Protein AF-M0CV30-F1 (afdb_monomer_lite)

Structure (mmCIF, N/CA/C/O backbone):
data_AF-M0CV30-F1
#
_entry.id   AF-M0CV30-F1
#
loop_
_atom_site.group_PDB
_atom_site.id
_atom_site.type_symbol
_atom_site.label_atom_id
_atom_site.label_alt_id
_atom_site.label_comp_id
_atom_site.label_asym_id
_atom_site.label_entity_id
_atom_site.label_seq_id
_atom_site.pdbx_PDB_ins_code
_atom_site.Cartn_x
_atom_site.Cartn_y
_atom_site.Cartn_z
_atom_site.occupancy
_atom_site.B_iso_or_equiv
_atom_site.auth_seq_id
_atom_site.auth_comp_id
_atom_site.auth_asym_id
_atom_site.auth_atom_id
_atom_site.pdbx_PDB_model_num
ATOM 1 N N . MET A 1 1 ? 0.616 1.459 -19.941 1.00 58.44 1 MET A N 1
ATOM 2 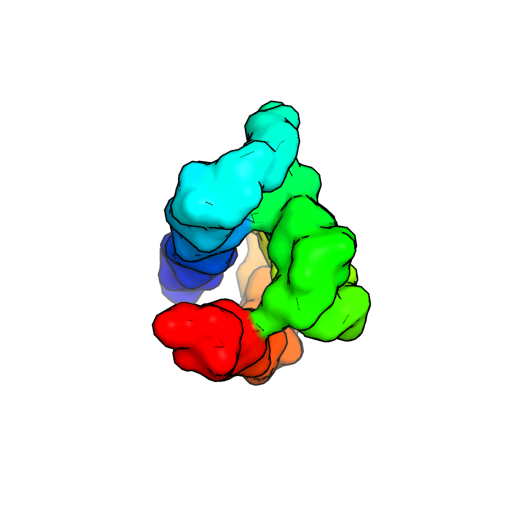C CA . MET A 1 1 ? 0.700 0.334 -18.988 1.00 58.44 1 MET A CA 1
ATOM 3 C C . MET A 1 1 ? 1.615 0.697 -17.831 1.00 58.44 1 MET A C 1
ATOM 5 O O . MET A 1 1 ? 1.128 0.877 -16.728 1.00 58.44 1 MET A O 1
ATOM 9 N N . GLU A 1 2 ? 2.900 0.934 -18.091 1.00 65.56 2 GLU A N 1
ATOM 10 C CA . GLU A 1 2 ? 3.903 1.201 -17.048 1.00 65.56 2 GLU A CA 1
ATOM 11 C C . GLU A 1 2 ? 3.579 2.415 -16.152 1.00 65.56 2 GLU A C 1
ATOM 13 O O . GLU A 1 2 ? 3.573 2.320 -14.927 1.00 65.56 2 GLU A O 1
ATOM 18 N N . ARG A 1 3 ? 3.166 3.539 -16.757 1.00 73.50 3 ARG A N 1
ATOM 19 C CA . ARG A 1 3 ? 2.683 4.722 -16.017 1.00 73.50 3 ARG A CA 1
ATOM 20 C C . ARG A 1 3 ? 1.439 4.457 -15.168 1.00 73.50 3 ARG A C 1
ATOM 22 O O . ARG A 1 3 ? 1.277 5.076 -14.126 1.00 73.50 3 ARG A O 1
ATOM 29 N N . THR A 1 4 ? 0.566 3.550 -15.599 1.00 79.56 4 THR A N 1
ATOM 30 C CA . THR A 1 4 ? -0.656 3.212 -14.858 1.00 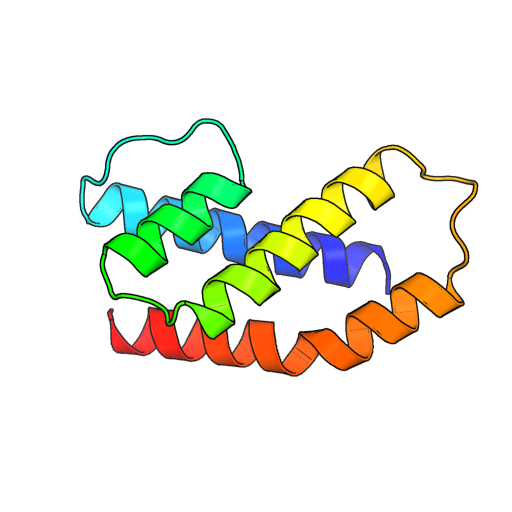79.56 4 THR A CA 1
ATOM 31 C C . THR A 1 4 ? -0.309 2.490 -13.560 1.00 79.56 4 THR A C 1
ATOM 33 O O . THR A 1 4 ? -0.824 2.871 -12.516 1.00 79.56 4 THR A O 1
ATOM 36 N N . LEU A 1 5 ? 0.614 1.523 -13.599 1.00 77.19 5 LEU A N 1
ATOM 37 C CA . LEU A 1 5 ? 1.094 0.831 -12.398 1.00 77.19 5 LEU A CA 1
ATOM 38 C C . LEU A 1 5 ? 1.762 1.797 -11.421 1.00 77.19 5 LEU A C 1
ATOM 40 O O . LEU A 1 5 ? 1.441 1.798 -10.237 1.00 77.19 5 LEU A O 1
ATOM 44 N N . MET A 1 6 ? 2.662 2.647 -11.922 1.00 82.25 6 MET A N 1
ATOM 45 C CA . MET A 1 6 ? 3.339 3.630 -11.076 1.00 82.25 6 MET A CA 1
ATOM 46 C C . MET A 1 6 ? 2.353 4.579 -10.388 1.00 82.25 6 MET A C 1
ATOM 48 O O . MET A 1 6 ? 2.584 4.945 -9.237 1.00 82.25 6 MET A O 1
ATOM 52 N N . ASN A 1 7 ? 1.262 4.948 -11.067 1.00 84.88 7 ASN A N 1
ATOM 53 C CA . ASN A 1 7 ? 0.204 5.773 -10.491 1.00 84.88 7 ASN A CA 1
ATOM 54 C C . ASN A 1 7 ? -0.595 5.020 -9.422 1.00 84.88 7 ASN A C 1
ATOM 56 O O . ASN A 1 7 ? -0.823 5.584 -8.361 1.00 84.88 7 ASN A O 1
ATOM 60 N N . VAL A 1 8 ? -0.979 3.760 -9.664 1.00 86.94 8 VAL A N 1
ATOM 61 C CA . VAL A 1 8 ? -1.710 2.943 -8.676 1.00 86.94 8 VAL A CA 1
ATOM 62 C C . VAL A 1 8 ? -0.885 2.763 -7.402 1.00 86.94 8 VAL A C 1
ATOM 64 O O . VAL A 1 8 ? -1.382 3.026 -6.312 1.00 86.94 8 VAL A O 1
ATOM 67 N N . ILE A 1 9 ? 0.395 2.405 -7.538 1.00 87.81 9 ILE A N 1
ATOM 68 C CA . ILE A 1 9 ? 1.309 2.259 -6.397 1.00 87.81 9 ILE A CA 1
ATOM 69 C C . ILE A 1 9 ? 1.440 3.583 -5.636 1.00 87.81 9 ILE A C 1
ATOM 71 O O . ILE A 1 9 ? 1.390 3.591 -4.410 1.00 87.81 9 ILE A O 1
ATOM 75 N N . GLN A 1 10 ? 1.575 4.708 -6.348 1.00 88.75 10 GLN A N 1
ATOM 76 C CA . GLN A 1 10 ? 1.628 6.021 -5.706 1.00 88.75 10 GLN A CA 1
ATOM 77 C C . GLN A 1 10 ? 0.330 6.324 -4.947 1.00 88.75 10 GLN A C 1
ATOM 79 O O . GLN A 1 10 ? 0.396 6.762 -3.807 1.00 88.75 10 GLN A O 1
ATOM 84 N N . SER A 1 11 ? -0.836 6.014 -5.520 1.00 90.62 11 SER A N 1
ATOM 85 C CA . SER A 1 11 ? -2.122 6.190 -4.839 1.00 90.62 11 SER A CA 1
ATOM 86 C C . SER A 1 11 ? -2.247 5.344 -3.569 1.00 90.62 11 SER A C 1
ATOM 88 O O . SER A 1 11 ? -2.792 5.831 -2.583 1.00 90.62 11 SER A O 1
ATOM 90 N N . CYS A 1 12 ? -1.716 4.116 -3.546 1.00 90.50 12 CYS A N 1
ATOM 91 C CA . CYS A 1 12 ? -1.672 3.304 -2.324 1.00 90.50 12 CYS A CA 1
ATOM 92 C C . CYS A 1 12 ? -0.824 3.964 -1.229 1.00 90.50 12 CYS A C 1
ATOM 94 O O . CYS A 1 12 ? -1.248 4.026 -0.078 1.00 90.50 12 CYS A O 1
ATOM 96 N N . VAL A 1 13 ? 0.342 4.503 -1.596 1.00 90.44 13 VAL A N 1
ATOM 97 C CA . VAL A 1 13 ? 1.233 5.224 -0.672 1.00 90.44 13 VAL A CA 1
ATOM 98 C C . VAL A 1 13 ? 0.591 6.522 -0.173 1.00 90.44 13 VAL A C 1
ATOM 100 O O . VAL A 1 13 ? 0.721 6.866 0.999 1.00 90.44 13 VAL A O 1
ATOM 103 N N . ASP A 1 14 ? -0.119 7.253 -1.031 1.00 90.31 14 ASP A N 1
ATOM 104 C CA . ASP A 1 14 ? -0.830 8.477 -0.642 1.00 90.31 14 ASP A CA 1
ATOM 105 C C . ASP A 1 14 ? -2.000 8.170 0.308 1.00 90.31 14 ASP A C 1
ATOM 107 O O . ASP A 1 14 ? -2.214 8.891 1.284 1.00 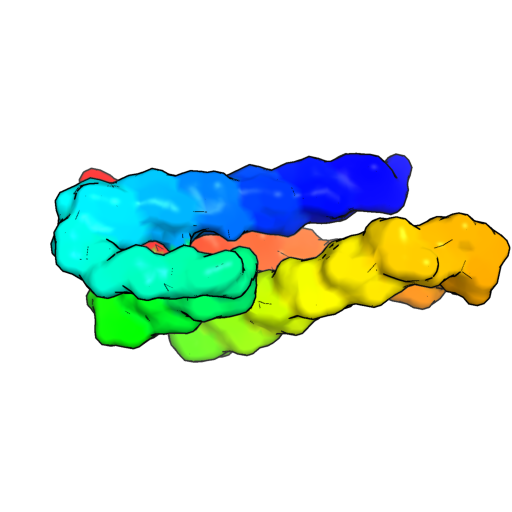90.31 14 ASP A O 1
ATOM 111 N N . LEU A 1 15 ? -2.726 7.071 0.068 1.00 89.81 15 LEU A N 1
ATOM 112 C CA . LEU A 1 15 ? -3.795 6.608 0.953 1.00 89.81 15 LEU A CA 1
ATOM 113 C C . LEU A 1 15 ? -3.244 6.179 2.317 1.00 89.81 15 LEU A C 1
ATOM 115 O O . LEU A 1 15 ? -3.791 6.576 3.343 1.00 89.81 15 LEU A O 1
ATOM 119 N N . ALA A 1 16 ? -2.140 5.430 2.332 1.00 89.38 16 ALA A N 1
ATOM 120 C CA . ALA A 1 16 ? -1.456 5.036 3.559 1.00 89.38 16 ALA A CA 1
ATOM 121 C C . ALA A 1 16 ? -1.004 6.257 4.375 1.00 89.38 16 ALA A C 1
ATOM 123 O O . ALA A 1 16 ? -1.316 6.346 5.558 1.00 89.38 16 ALA A O 1
ATOM 124 N N . GLN A 1 17 ? -0.392 7.256 3.730 1.00 89.56 17 GLN A N 1
ATOM 125 C CA . GLN A 1 17 ? -0.037 8.525 4.377 1.00 89.56 17 GLN A CA 1
ATOM 126 C C . GLN A 1 17 ? -1.249 9.247 4.965 1.00 89.56 17 GLN A C 1
ATOM 128 O O . GLN A 1 17 ? -1.168 9.804 6.061 1.00 89.56 17 GLN A O 1
ATOM 133 N N . HIS A 1 18 ? -2.372 9.257 4.244 1.00 89.12 18 HIS A N 1
ATOM 134 C CA . HIS A 1 18 ? -3.592 9.902 4.713 1.00 89.12 18 HIS A CA 1
ATOM 135 C C . HIS A 1 18 ? -4.153 9.216 5.966 1.00 89.12 18 HIS A C 1
ATOM 137 O O . HIS A 1 18 ? -4.435 9.888 6.958 1.00 89.12 18 HIS A O 1
ATOM 143 N N . VAL A 1 19 ? -4.247 7.884 5.944 1.00 87.88 19 VAL A N 1
ATOM 144 C CA . VAL A 1 19 ? -4.688 7.063 7.083 1.00 87.88 19 VAL A CA 1
ATOM 145 C C . VAL A 1 19 ? -3.736 7.234 8.268 1.00 87.88 19 VAL A C 1
ATOM 147 O O . VAL A 1 19 ? -4.173 7.540 9.374 1.00 87.88 19 VAL A O 1
ATOM 150 N N . ARG A 1 20 ? -2.423 7.151 8.029 1.00 87.88 20 ARG A N 1
ATOM 151 C CA . ARG A 1 20 ? -1.384 7.355 9.045 1.00 87.88 20 ARG A CA 1
ATOM 152 C C . ARG A 1 20 ? -1.515 8.714 9.732 1.00 87.88 20 ARG A C 1
ATOM 154 O O . ARG A 1 20 ? -1.426 8.800 10.957 1.00 87.88 20 ARG A O 1
ATOM 161 N N . ALA A 1 21 ? -1.716 9.773 8.947 1.00 86.38 21 ALA A N 1
ATOM 162 C CA . ALA A 1 21 ? -1.899 11.126 9.458 1.00 86.38 21 ALA A CA 1
ATOM 163 C C . ALA A 1 21 ? -3.203 11.276 10.258 1.00 86.38 21 ALA A C 1
ATOM 165 O O . ALA A 1 21 ? -3.203 11.986 11.263 1.00 86.38 21 ALA A O 1
ATOM 166 N N . SER A 1 22 ? -4.282 10.602 9.842 1.00 85.50 22 SER A N 1
ATOM 167 C CA . SER A 1 22 ? -5.553 10.564 10.577 1.00 85.50 22 SER A CA 1
ATOM 168 C C . SER A 1 22 ? -5.405 9.889 11.944 1.00 85.50 22 SER A C 1
ATOM 170 O O . SER A 1 22 ? -5.908 10.404 12.939 1.00 85.50 22 SER A O 1
ATOM 172 N N . GLU A 1 23 ? -4.650 8.792 12.006 1.00 83.00 23 GLU A N 1
ATOM 173 C CA . GLU A 1 23 ? -4.443 7.996 13.224 1.00 83.00 23 GLU A CA 1
ATOM 174 C C . GLU A 1 23 ? -3.335 8.528 14.146 1.00 83.00 23 GLU A C 1
ATOM 176 O O . GLU A 1 23 ? -3.066 7.962 15.205 1.00 83.00 23 GLU A O 1
ATOM 181 N N . GLY A 1 24 ? -2.657 9.616 13.765 1.00 81.81 24 GLY A N 1
ATOM 182 C CA . GLY A 1 24 ? -1.558 10.184 14.551 1.00 81.81 24 GLY A CA 1
ATOM 183 C C . GLY A 1 24 ? -0.343 9.256 14.677 1.00 81.81 24 GLY A C 1
ATOM 184 O O . GLY A 1 24 ? 0.468 9.417 15.592 1.00 81.81 24 GLY A O 1
ATOM 185 N N . LEU A 1 25 ? -0.204 8.287 13.768 1.00 78.88 25 LEU A N 1
ATOM 186 C CA . LEU A 1 25 ? 0.927 7.364 13.729 1.00 78.88 25 LEU A CA 1
ATOM 187 C C . LEU A 1 25 ? 2.214 8.130 13.384 1.00 78.88 25 LEU A C 1
ATOM 189 O O . LEU A 1 25 ? 2.196 9.115 12.638 1.00 78.88 25 LEU A O 1
ATOM 193 N N . SER A 1 26 ? 3.350 7.685 13.924 1.00 72.44 26 SER A N 1
ATOM 194 C CA . SER A 1 26 ? 4.628 8.390 13.756 1.00 72.44 26 SER A CA 1
ATOM 195 C C . SER A 1 26 ? 5.013 8.532 12.279 1.00 72.44 26 SER A C 1
ATOM 197 O O . SER A 1 26 ? 4.804 7.596 11.509 1.00 72.44 26 SER A O 1
ATOM 199 N N . PRO A 1 27 ? 5.539 9.698 11.858 1.00 61.97 27 PRO A N 1
ATOM 200 C CA . PRO A 1 27 ? 5.933 9.919 10.476 1.00 61.97 27 PRO A CA 1
ATOM 201 C C . PRO A 1 27 ? 7.051 8.978 10.076 1.00 61.97 27 PRO A C 1
ATOM 203 O O . PRO A 1 27 ? 8.032 8.826 10.803 1.00 61.97 27 PRO A O 1
ATOM 206 N N . SER A 1 28 ? 6.893 8.400 8.894 1.00 64.12 28 SER A N 1
ATOM 207 C CA . SER A 1 28 ? 7.918 7.596 8.269 1.00 64.12 28 SER A CA 1
ATOM 208 C C . SER A 1 28 ? 8.474 8.323 7.047 1.00 64.12 28 SER A C 1
ATOM 210 O O . SER A 1 28 ? 7.787 9.118 6.405 1.00 64.12 28 SER A O 1
ATOM 212 N N . GLY A 1 29 ? 9.774 8.184 6.803 1.00 65.94 29 GLY A N 1
ATOM 213 C CA . GLY A 1 29 ? 10.462 8.936 5.754 1.00 65.94 29 GLY A CA 1
ATOM 214 C C . GLY A 1 29 ? 10.360 8.263 4.388 1.00 65.94 29 GLY A C 1
ATOM 215 O O . GLY A 1 29 ? 10.659 8.892 3.370 1.00 65.94 29 GLY A O 1
ATOM 216 N N . MET A 1 30 ? 9.969 6.987 4.355 1.00 81.50 30 MET A N 1
ATOM 217 C CA . MET A 1 30 ? 9.973 6.159 3.158 1.00 81.50 30 MET A CA 1
ATOM 218 C C . MET A 1 30 ? 8.595 5.594 2.827 1.00 81.50 30 MET A C 1
ATOM 220 O O . MET A 1 30 ? 7.850 5.144 3.684 1.00 81.50 30 MET A O 1
ATOM 224 N N . SER A 1 31 ? 8.296 5.504 1.529 1.00 82.56 31 SER A N 1
ATOM 225 C CA . SER A 1 31 ? 7.016 4.985 1.028 1.00 82.56 31 SER A CA 1
ATOM 226 C C . SER A 1 31 ? 6.674 3.565 1.493 1.00 82.56 31 SER A C 1
ATOM 228 O O . SER A 1 31 ? 5.501 3.218 1.505 1.00 82.56 31 SER A O 1
ATOM 230 N N . LYS A 1 32 ? 7.673 2.739 1.832 1.00 84.62 32 LYS A N 1
ATOM 231 C CA . LYS A 1 32 ? 7.451 1.399 2.401 1.00 84.62 32 LYS A CA 1
ATOM 232 C C . LYS A 1 32 ? 6.990 1.466 3.852 1.00 84.62 32 LYS A C 1
ATOM 234 O O . LYS A 1 32 ? 6.032 0.799 4.211 1.00 84.62 32 LYS A O 1
ATOM 239 N N . GLU A 1 33 ? 7.626 2.326 4.636 1.00 86.31 33 GLU A N 1
ATOM 240 C CA . GLU A 1 33 ? 7.315 2.494 6.052 1.00 86.31 33 GLU A CA 1
ATOM 241 C C . GLU A 1 33 ? 5.882 3.033 6.253 1.00 86.31 33 GLU A C 1
ATOM 243 O O . GLU A 1 33 ? 5.229 2.720 7.244 1.00 86.31 33 GLU A O 1
ATOM 248 N N . GLU A 1 34 ? 5.345 3.780 5.280 1.00 89.38 34 GLU A N 1
ATOM 249 C CA . GLU A 1 34 ? 3.938 4.203 5.290 1.00 89.38 34 GLU A CA 1
ATOM 250 C C . GLU A 1 34 ? 2.980 3.002 5.211 1.00 89.38 34 GLU A C 1
ATOM 252 O O . GLU A 1 34 ? 1.940 3.010 5.859 1.00 89.38 34 GLU A O 1
ATOM 257 N N . ILE A 1 35 ? 3.332 1.951 4.463 1.00 90.62 35 ILE A N 1
ATOM 258 C CA . ILE A 1 35 ? 2.542 0.712 4.373 1.00 90.62 35 ILE A CA 1
ATOM 259 C C . ILE A 1 35 ? 2.717 -0.125 5.646 1.00 90.62 35 ILE A C 1
ATOM 261 O O . ILE A 1 35 ? 1.730 -0.584 6.220 1.00 90.62 35 ILE A O 1
ATOM 265 N N . GLU A 1 36 ? 3.955 -0.254 6.130 1.00 90.25 36 GLU A N 1
ATOM 266 C CA . GLU A 1 36 ? 4.280 -0.942 7.387 1.00 90.25 36 GLU A CA 1
ATOM 267 C C . GLU A 1 36 ? 3.515 -0.334 8.575 1.00 90.25 36 GLU A C 1
ATOM 269 O O . GLU A 1 36 ? 3.034 -1.050 9.454 1.00 90.25 36 GLU A O 1
ATOM 274 N N . ALA A 1 37 ? 3.348 0.991 8.609 1.00 89.31 37 ALA A N 1
ATOM 275 C CA . ALA A 1 37 ? 2.586 1.672 9.652 1.00 89.31 37 ALA A CA 1
ATOM 276 C C . ALA A 1 37 ? 1.116 1.216 9.705 1.00 89.31 37 ALA A C 1
ATOM 278 O O . ALA A 1 37 ? 0.572 1.048 10.797 1.00 89.31 37 ALA A O 1
ATOM 279 N N . LEU A 1 38 ? 0.483 0.974 8.551 1.00 90.31 38 LEU A N 1
ATOM 280 C CA . LEU A 1 38 ? -0.896 0.477 8.482 1.00 90.31 38 LEU A CA 1
ATOM 281 C C . LEU A 1 38 ? -1.001 -0.965 8.997 1.00 90.31 38 LEU A C 1
ATOM 283 O O . LEU A 1 38 ? -1.952 -1.286 9.711 1.00 90.31 38 LEU A O 1
ATOM 287 N N . ALA A 1 39 ? -0.031 -1.824 8.677 1.00 92.12 39 ALA A N 1
ATOM 288 C CA . ALA A 1 39 ? -0.008 -3.204 9.167 1.00 92.12 39 ALA A CA 1
ATOM 289 C C . ALA A 1 39 ? 0.217 -3.267 10.680 1.00 92.12 39 ALA A C 1
ATOM 291 O O . ALA A 1 39 ? -0.515 -3.952 11.393 1.00 92.12 39 ALA A O 1
ATOM 292 N N . ASN A 1 40 ? 1.159 -2.470 11.192 1.00 90.19 40 ASN A N 1
ATOM 293 C CA . ASN A 1 40 ? 1.417 -2.341 12.628 1.00 90.19 40 ASN A CA 1
ATOM 294 C C . ASN A 1 40 ? 0.194 -1.829 13.406 1.00 90.19 40 ASN A C 1
ATOM 296 O O . ASN A 1 40 ? 0.007 -2.181 14.571 1.00 90.19 40 ASN A O 1
ATOM 300 N N . ALA A 1 41 ? -0.648 -1.011 12.769 1.00 88.81 41 ALA A N 1
ATOM 301 C CA . ALA A 1 41 ? -1.917 -0.549 13.324 1.00 88.81 41 ALA A CA 1
ATOM 302 C C . ALA A 1 41 ? -3.071 -1.564 13.163 1.00 88.81 41 ALA A C 1
ATOM 304 O O . ALA A 1 41 ? -4.172 -1.315 13.649 1.00 88.81 41 ALA A O 1
ATOM 305 N N . GLY A 1 42 ? -2.844 -2.704 12.498 1.00 90.25 42 GLY A N 1
ATOM 306 C CA . GLY A 1 42 ? -3.856 -3.732 12.237 1.00 90.25 42 GLY A CA 1
ATOM 307 C C . GLY A 1 42 ? -4.893 -3.346 11.177 1.00 90.25 42 GLY A C 1
ATOM 308 O O . GLY A 1 42 ? -5.958 -3.957 11.122 1.00 90.25 42 GLY A O 1
ATOM 309 N N . ILE A 1 43 ? -4.607 -2.327 10.360 1.00 91.12 43 ILE A N 1
ATOM 310 C CA . ILE A 1 43 ? -5.508 -1.796 9.321 1.00 91.12 43 ILE A CA 1
ATOM 311 C C . ILE A 1 43 ? -5.476 -2.676 8.069 1.00 91.12 43 ILE A C 1
ATOM 313 O O . ILE A 1 43 ? -6.498 -2.885 7.419 1.00 91.12 43 ILE A O 1
ATOM 317 N N . ILE A 1 44 ? -4.297 -3.201 7.741 1.00 94.44 44 ILE A N 1
ATOM 318 C CA . ILE A 1 44 ? -4.077 -4.150 6.647 1.00 94.44 44 ILE A CA 1
ATOM 319 C C . ILE A 1 44 ? -3.413 -5.410 7.198 1.00 94.44 44 ILE A C 1
ATOM 321 O O . ILE A 1 44 ? -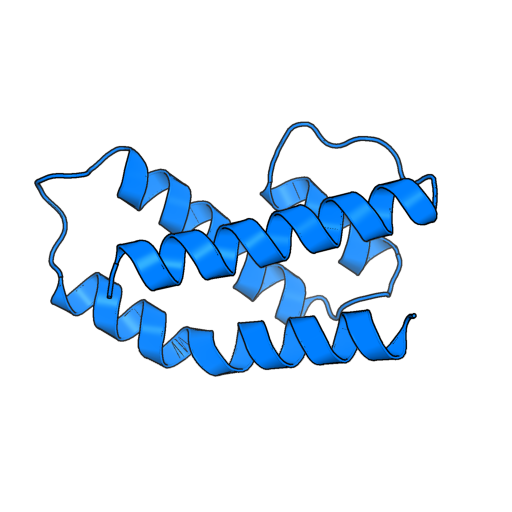2.780 -5.375 8.255 1.00 94.44 44 ILE A O 1
ATOM 325 N N . SER A 1 45 ? -3.554 -6.527 6.487 1.00 94.75 45 SER A N 1
ATOM 326 C CA . SER A 1 45 ? -2.860 -7.763 6.865 1.00 94.75 45 SER A CA 1
ATOM 327 C C . SER A 1 45 ? -1.367 -7.706 6.513 1.00 94.75 45 SER A C 1
ATOM 329 O O . SER A 1 45 ? -0.992 -7.048 5.544 1.00 94.75 45 SER A O 1
ATOM 331 N N . GLU A 1 46 ? -0.523 -8.433 7.258 1.00 92.94 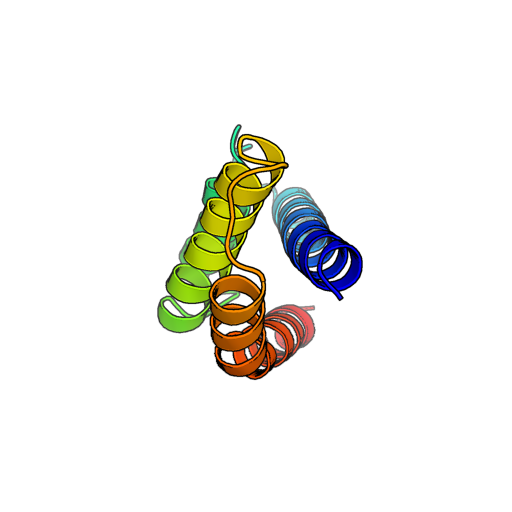46 GLU A N 1
ATOM 332 C CA . GLU A 1 46 ? 0.919 -8.584 6.959 1.00 92.94 46 GLU A CA 1
ATOM 333 C C . GLU A 1 46 ? 1.141 -9.065 5.512 1.00 92.94 46 GLU A C 1
ATOM 335 O O . GLU A 1 46 ? 1.993 -8.563 4.791 1.00 92.94 46 GLU A O 1
ATOM 340 N N . GLU A 1 47 ? 0.279 -9.964 5.027 1.00 93.12 47 GLU A N 1
ATOM 341 C CA . GLU A 1 47 ? 0.327 -10.455 3.646 1.00 93.12 47 GLU A CA 1
ATOM 342 C C . GLU A 1 47 ? 0.079 -9.342 2.608 1.00 93.12 47 GLU A C 1
ATOM 344 O O . GLU A 1 47 ? 0.723 -9.310 1.558 1.00 93.12 47 GLU A O 1
ATOM 349 N N . THR A 1 48 ? -0.845 -8.417 2.888 1.00 92.56 48 THR A N 1
ATOM 350 C CA . THR A 1 48 ? -1.076 -7.244 2.034 1.00 92.56 48 THR A CA 1
ATOM 351 C C . THR A 1 48 ? 0.103 -6.276 2.112 1.00 92.56 48 THR A C 1
ATOM 353 O O . THR A 1 48 ? 0.509 -5.722 1.090 1.00 92.56 48 THR A O 1
ATOM 356 N N . GLU A 1 49 ? 0.658 -6.069 3.304 1.00 93.19 49 GLU A N 1
ATOM 357 C CA . GLU A 1 49 ? 1.802 -5.189 3.529 1.00 93.19 49 GLU A CA 1
ATOM 358 C C . GLU A 1 49 ? 3.028 -5.629 2.737 1.00 93.19 49 GLU A C 1
ATOM 360 O O . GLU A 1 49 ? 3.504 -4.846 1.911 1.00 93.19 49 GLU A O 1
ATOM 365 N N . ASP A 1 50 ? 3.441 -6.891 2.868 1.00 91.56 50 ASP A N 1
ATOM 366 C CA . ASP A 1 50 ? 4.555 -7.477 2.115 1.00 91.56 50 ASP A CA 1
ATOM 367 C C . ASP A 1 50 ? 4.420 -7.211 0.605 1.00 91.56 50 ASP A C 1
ATOM 369 O O . ASP A 1 50 ? 5.359 -6.785 -0.079 1.00 91.56 50 ASP A O 1
ATOM 373 N N . ARG A 1 51 ? 3.214 -7.417 0.063 1.00 91.62 51 ARG A N 1
ATOM 374 C CA . ARG A 1 51 ? 2.939 -7.309 -1.377 1.00 91.62 51 ARG A CA 1
ATOM 375 C C . ARG A 1 51 ? 2.930 -5.872 -1.873 1.00 91.62 51 ARG A C 1
ATOM 377 O O . ARG A 1 51 ? 3.500 -5.575 -2.927 1.00 91.62 51 ARG A O 1
ATOM 384 N N . ILE A 1 52 ? 2.317 -4.961 -1.123 1.00 90.44 52 ILE A N 1
ATOM 385 C CA . ILE A 1 52 ? 2.302 -3.543 -1.489 1.00 90.44 52 ILE A CA 1
ATOM 386 C C . ILE A 1 52 ? 3.699 -2.931 -1.299 1.00 90.44 52 ILE A C 1
ATOM 388 O O . ILE A 1 52 ? 4.144 -2.166 -2.158 1.00 90.44 52 ILE A O 1
ATOM 392 N N . ALA A 1 53 ? 4.443 -3.313 -0.257 1.00 89.69 53 ALA A N 1
ATOM 393 C CA . ALA A 1 53 ? 5.819 -2.873 -0.033 1.00 89.69 53 ALA A CA 1
ATOM 394 C C . ALA A 1 53 ? 6.775 -3.363 -1.137 1.00 89.69 53 ALA A C 1
ATOM 396 O O . ALA A 1 53 ? 7.645 -2.603 -1.591 1.00 89.69 53 ALA A O 1
ATOM 397 N N . GLU A 1 54 ? 6.604 -4.597 -1.624 1.00 88.25 54 GLU A N 1
ATOM 398 C CA . GLU A 1 54 ? 7.324 -5.117 -2.791 1.00 88.25 54 GLU A CA 1
ATOM 399 C C . GLU A 1 54 ? 7.034 -4.269 -4.039 1.00 88.25 54 GLU A C 1
ATOM 401 O O . GLU A 1 54 ? 7.969 -3.804 -4.700 1.00 88.25 54 GLU A O 1
ATOM 406 N N . ALA A 1 55 ? 5.759 -3.966 -4.310 1.00 87.75 55 ALA A N 1
ATOM 407 C CA . ALA A 1 55 ? 5.355 -3.129 -5.439 1.00 87.75 55 ALA A CA 1
ATOM 408 C C . ALA A 1 55 ? 5.937 -1.703 -5.352 1.00 87.75 55 ALA A C 1
ATOM 410 O O . ALA A 1 55 ? 6.457 -1.175 -6.341 1.00 87.75 55 ALA A O 1
ATOM 411 N N . VAL A 1 56 ? 5.934 -1.089 -4.165 1.00 87.44 56 VAL A N 1
ATOM 412 C CA . VAL A 1 56 ? 6.575 0.214 -3.908 1.00 87.44 56 VAL A CA 1
ATOM 413 C C . VAL A 1 56 ? 8.078 0.163 -4.201 1.00 87.44 56 VAL A C 1
ATOM 415 O O . VAL A 1 56 ? 8.619 1.056 -4.859 1.00 87.44 56 VAL A O 1
ATOM 418 N N . GLY A 1 57 ? 8.760 -0.901 -3.768 1.00 85.31 57 GLY A N 1
ATOM 419 C CA . GLY A 1 57 ? 10.173 -1.124 -4.077 1.00 85.31 57 GLY A CA 1
ATOM 420 C C . GLY A 1 57 ? 10.426 -1.283 -5.577 1.00 85.31 57 GLY A C 1
ATOM 421 O O . GLY A 1 57 ? 11.341 -0.660 -6.122 1.00 85.31 57 GLY A O 1
ATOM 422 N N . PHE A 1 58 ? 9.580 -2.055 -6.256 1.00 82.75 58 PHE A N 1
ATOM 423 C CA . PHE A 1 58 ? 9.652 -2.267 -7.697 1.00 82.75 58 PHE A CA 1
ATOM 424 C C . PHE A 1 58 ? 9.494 -0.956 -8.474 1.00 82.75 58 PHE A C 1
ATOM 426 O O . PHE A 1 58 ? 10.313 -0.669 -9.346 1.00 82.75 58 PHE A O 1
ATOM 433 N N . ARG A 1 59 ? 8.530 -0.099 -8.104 1.00 82.75 59 ARG A N 1
ATOM 434 C CA . ARG A 1 59 ? 8.370 1.248 -8.683 1.00 82.75 59 ARG A CA 1
ATOM 435 C C . ARG A 1 59 ? 9.651 2.075 -8.580 1.00 82.75 59 ARG A C 1
ATOM 437 O O . ARG A 1 59 ? 10.015 2.743 -9.547 1.00 82.75 59 ARG A O 1
ATOM 444 N N . ASN A 1 60 ? 10.338 2.037 -7.438 1.00 76.62 60 ASN A N 1
ATOM 445 C CA . ASN A 1 60 ? 11.584 2.785 -7.254 1.00 76.62 60 ASN A CA 1
ATOM 446 C C . ASN A 1 60 ? 12.685 2.269 -8.186 1.00 76.62 60 ASN A C 1
ATOM 448 O O . ASN A 1 60 ? 13.381 3.070 -8.806 1.00 76.62 60 ASN A O 1
ATOM 452 N N . VAL A 1 61 ? 12.815 0.951 -8.346 1.00 80.19 61 VAL A N 1
ATOM 453 C CA . VAL A 1 61 ? 13.766 0.353 -9.299 1.00 80.19 61 VAL A CA 1
ATOM 454 C C . VAL A 1 61 ? 13.415 0.735 -10.739 1.00 80.19 61 VAL A C 1
ATOM 456 O O . VAL A 1 61 ? 14.306 1.105 -11.504 1.00 80.19 61 VAL A O 1
ATOM 459 N N . LEU A 1 62 ? 12.127 0.708 -11.084 1.00 77.56 62 LEU A N 1
ATOM 460 C CA . LEU A 1 62 ? 11.615 1.065 -12.404 1.00 77.56 62 LEU A CA 1
ATOM 461 C C . LEU A 1 62 ? 11.927 2.522 -12.770 1.00 77.56 62 LEU A C 1
ATOM 463 O O . LEU A 1 62 ? 12.426 2.805 -13.856 1.00 77.56 62 LEU A O 1
ATOM 467 N N . ALA A 1 63 ? 11.701 3.442 -11.829 1.00 73.75 63 ALA A N 1
ATOM 468 C CA . ALA A 1 63 ? 11.974 4.863 -12.011 1.00 73.75 63 ALA A CA 1
ATOM 469 C C . ALA A 1 63 ? 13.473 5.161 -12.200 1.00 73.75 63 ALA A C 1
ATOM 471 O O . ALA A 1 63 ? 13.825 6.051 -12.971 1.00 73.75 63 ALA A O 1
ATOM 472 N N . HIS A 1 64 ? 14.359 4.412 -11.531 1.00 74.38 64 HIS A N 1
ATOM 473 C CA . HIS A 1 64 ? 15.811 4.616 -11.619 1.00 74.38 64 HIS A CA 1
ATOM 474 C C . HIS A 1 64 ? 16.461 3.935 -12.832 1.00 74.38 64 HIS A C 1
ATOM 476 O O . HIS A 1 64 ? 17.509 4.386 -13.287 1.00 74.38 64 HIS A O 1
ATOM 482 N N . ARG A 1 65 ? 15.875 2.851 -13.355 1.00 68.56 65 ARG A N 1
ATOM 483 C CA . ARG A 1 65 ? 16.425 2.066 -14.478 1.00 68.56 65 ARG A CA 1
ATOM 484 C C . ARG A 1 65 ? 15.689 2.292 -15.801 1.00 68.56 65 ARG A C 1
ATOM 486 O O . ARG A 1 65 ? 15.754 1.444 -16.689 1.00 68.56 65 ARG A O 1
ATOM 493 N N . TYR A 1 66 ? 14.978 3.412 -15.921 1.00 60.19 66 TYR A N 1
ATOM 494 C CA . TYR A 1 66 ? 14.160 3.752 -17.084 1.00 60.19 66 TYR A CA 1
ATOM 495 C C . TYR A 1 66 ? 15.016 3.746 -18.370 1.00 60.19 66 TYR A C 1
ATOM 497 O O . TYR A 1 66 ? 15.735 4.704 -18.649 1.00 60.19 66 TYR A O 1
ATOM 505 N N . GLY A 1 67 ? 14.983 2.639 -19.122 1.00 61.16 67 GLY A N 1
ATOM 506 C CA . GLY A 1 67 ? 15.777 2.435 -20.342 1.00 61.16 67 GLY A CA 1
ATOM 507 C C . GLY A 1 67 ? 16.239 0.994 -20.600 1.00 61.16 67 GLY A C 1
ATOM 508 O O . GLY A 1 67 ? 16.320 0.606 -21.760 1.00 61.16 67 GLY A O 1
ATOM 509 N N . ASP A 1 68 ? 16.476 0.196 -19.552 1.00 65.25 68 ASP A N 1
ATOM 510 C CA . ASP A 1 68 ? 17.077 -1.156 -19.657 1.00 65.25 68 ASP A CA 1
ATOM 511 C C . ASP A 1 68 ? 16.155 -2.286 -19.151 1.00 65.25 68 ASP A C 1
ATOM 513 O O . ASP A 1 68 ? 16.547 -3.450 -19.089 1.00 65.25 68 ASP A O 1
ATOM 517 N N . ILE A 1 69 ? 14.929 -1.956 -18.731 1.00 67.81 69 ILE A N 1
ATOM 518 C CA . ILE A 1 69 ? 13.994 -2.932 -18.159 1.00 67.81 69 ILE A CA 1
ATOM 519 C C . ILE A 1 69 ? 13.113 -3.553 -19.242 1.00 67.81 69 ILE A C 1
ATOM 521 O O . ILE A 1 69 ? 12.453 -2.859 -20.015 1.00 67.81 69 ILE A O 1
ATOM 525 N N . ASP A 1 70 ? 13.069 -4.882 -19.220 1.00 69.31 70 ASP A N 1
ATOM 526 C CA . ASP A 1 70 ? 12.223 -5.709 -20.067 1.00 69.31 70 ASP A CA 1
ATOM 527 C C . ASP A 1 70 ? 10.733 -5.512 -19.722 1.00 69.31 70 ASP A C 1
ATOM 529 O O . ASP A 1 70 ? 10.294 -5.737 -18.588 1.00 69.31 70 ASP A O 1
ATOM 533 N N . HIS A 1 71 ? 9.949 -5.058 -20.702 1.00 66.56 71 HIS A N 1
ATOM 534 C CA . HIS A 1 71 ? 8.519 -4.784 -20.543 1.00 66.56 71 HIS A CA 1
ATOM 535 C C . HIS A 1 71 ? 7.713 -6.034 -20.158 1.00 66.56 71 HIS A C 1
ATOM 537 O O . HIS A 1 71 ? 6.706 -5.900 -19.458 1.00 66.56 71 HIS A O 1
ATOM 543 N N . ASP A 1 72 ? 8.148 -7.233 -20.558 1.00 72.44 72 ASP A N 1
ATOM 544 C CA . ASP A 1 72 ? 7.459 -8.483 -20.222 1.00 72.44 72 ASP A CA 1
ATOM 545 C C . ASP A 1 72 ? 7.539 -8.791 -18.719 1.00 72.44 72 ASP A C 1
ATOM 547 O O . ASP A 1 72 ? 6.554 -9.216 -18.111 1.00 72.44 72 ASP A O 1
ATOM 551 N N . VAL A 1 73 ? 8.673 -8.476 -18.081 1.00 74.94 73 VAL A N 1
ATOM 552 C CA . VAL A 1 73 ? 8.849 -8.628 -16.625 1.00 74.94 73 VAL A CA 1
ATOM 553 C C . VAL A 1 73 ? 7.916 -7.686 -15.871 1.00 74.94 73 VAL A C 1
ATOM 555 O O . VAL A 1 73 ? 7.235 -8.092 -14.930 1.00 74.94 73 VAL A O 1
ATOM 558 N N . VAL A 1 74 ? 7.835 -6.429 -16.313 1.00 72.44 74 VAL A N 1
ATOM 559 C CA . VAL A 1 74 ? 6.928 -5.434 -15.724 1.00 72.44 74 VAL A CA 1
ATOM 560 C C . VAL A 1 74 ? 5.478 -5.888 -15.845 1.00 72.44 74 VAL A C 1
ATOM 562 O O . VAL A 1 74 ? 4.709 -5.735 -14.898 1.00 72.44 74 VAL A O 1
ATOM 565 N N . TYR A 1 75 ? 5.105 -6.453 -16.994 1.00 69.56 75 TYR A N 1
ATOM 566 C CA . TYR A 1 75 ? 3.748 -6.912 -17.256 1.00 69.56 75 TYR A CA 1
ATOM 567 C C . TYR A 1 75 ? 3.353 -8.125 -16.402 1.00 69.56 75 TYR A C 1
ATOM 569 O O . TYR A 1 75 ? 2.238 -8.151 -15.876 1.00 69.56 75 TYR A O 1
ATOM 577 N N . GLY A 1 76 ? 4.268 -9.081 -16.203 1.00 75.38 76 GLY A N 1
ATOM 578 C CA . GLY A 1 76 ? 4.057 -10.235 -15.322 1.00 75.38 76 GLY A CA 1
ATOM 579 C C . GLY A 1 76 ? 3.814 -9.820 -13.871 1.00 75.38 76 GLY A C 1
ATOM 580 O O . GLY A 1 76 ? 2.781 -10.157 -13.293 1.00 75.38 76 GLY A O 1
ATOM 581 N N . VAL A 1 77 ? 4.694 -8.973 -13.329 1.00 73.12 77 VAL A N 1
ATOM 582 C CA . VAL A 1 77 ? 4.557 -8.425 -11.968 1.00 73.12 77 VAL A CA 1
ATOM 583 C C . VAL A 1 77 ? 3.250 -7.639 -11.818 1.00 73.12 77 VAL A C 1
ATOM 585 O O . VAL A 1 77 ? 2.593 -7.714 -10.783 1.00 73.12 77 VAL A O 1
ATOM 588 N N . LEU A 1 78 ? 2.830 -6.905 -12.851 1.00 69.69 78 LEU A N 1
ATOM 589 C CA . LEU A 1 78 ? 1.549 -6.192 -12.872 1.00 69.69 78 LEU A CA 1
ATOM 590 C C . LEU A 1 78 ? 0.365 -7.146 -12.726 1.00 69.69 78 LEU A C 1
ATOM 592 O O . LEU A 1 78 ? -0.471 -6.947 -11.850 1.00 69.69 78 LEU A O 1
ATOM 596 N N . GLN A 1 79 ? 0.289 -8.157 -13.593 1.00 72.75 79 GLN A N 1
ATOM 597 C CA . GLN A 1 79 ? -0.805 -9.128 -13.620 1.00 72.75 79 GLN A CA 1
ATOM 598 C C . GLN A 1 79 ? -0.940 -9.857 -12.284 1.00 72.75 79 GLN A C 1
ATOM 600 O O . GLN A 1 79 ? -2.054 -9.998 -11.780 1.00 72.75 79 GLN A O 1
ATOM 605 N N . GLU A 1 80 ? 0.182 -10.255 -11.686 1.00 76.06 80 GLU A N 1
ATOM 606 C CA . GLU A 1 80 ? 0.176 -10.941 -10.397 1.00 76.06 80 GLU A CA 1
ATOM 607 C C . GLU A 1 80 ? -0.209 -10.014 -9.242 1.00 76.06 80 GLU A C 1
ATOM 609 O O . GLU A 1 80 ? -0.860 -10.468 -8.309 1.00 76.06 80 GLU A O 1
ATOM 614 N N . ASN A 1 81 ? 0.084 -8.711 -9.310 1.00 79.56 81 ASN A N 1
ATOM 615 C CA . ASN A 1 81 ? -0.175 -7.793 -8.197 1.00 79.56 81 ASN A CA 1
ATOM 616 C C . ASN A 1 81 ? -1.534 -7.078 -8.219 1.00 79.56 81 ASN A C 1
ATOM 618 O O . ASN A 1 81 ? -1.923 -6.486 -7.213 1.00 79.56 81 ASN A O 1
ATOM 622 N N . LEU A 1 82 ? -2.300 -7.153 -9.315 1.00 81.69 82 LEU A N 1
ATOM 623 C CA . LEU A 1 82 ? -3.592 -6.454 -9.432 1.00 81.69 82 LEU A CA 1
ATOM 624 C C . LEU A 1 82 ? -4.578 -6.780 -8.301 1.00 81.69 82 LEU A C 1
ATOM 626 O O . LEU A 1 82 ? -5.263 -5.885 -7.807 1.00 81.69 82 LEU A O 1
ATOM 630 N N . HIS A 1 83 ? -4.633 -8.040 -7.872 1.00 88.62 83 HIS A N 1
ATOM 631 C CA . HIS A 1 83 ? -5.533 -8.462 -6.799 1.00 88.62 83 HIS A CA 1
ATOM 632 C C . HIS A 1 83 ? -5.107 -7.943 -5.416 1.00 88.62 83 HIS A C 1
ATOM 634 O O . HIS A 1 83 ? -5.963 -7.726 -4.561 1.00 88.62 83 HIS A O 1
ATOM 640 N N . TRP A 1 84 ? -3.813 -7.685 -5.201 1.00 90.88 84 TRP A N 1
ATOM 641 C CA . TRP A 1 84 ? -3.308 -7.124 -3.946 1.00 90.88 84 TRP A CA 1
ATOM 642 C C . TRP A 1 84 ? -3.690 -5.656 -3.779 1.00 90.88 84 TRP A C 1
ATOM 644 O O . TRP A 1 84 ? -4.061 -5.257 -2.680 1.00 90.88 84 TRP A O 1
ATOM 654 N N . PHE A 1 85 ? -3.684 -4.861 -4.855 1.00 89.50 85 PHE A N 1
ATOM 655 C CA . PHE A 1 85 ? -4.148 -3.466 -4.793 1.00 89.50 85 PHE A CA 1
ATOM 656 C C . PHE A 1 85 ? -5.633 -3.369 -4.434 1.00 89.50 85 PHE A C 1
ATOM 658 O O . PHE A 1 85 ? -6.036 -2.521 -3.640 1.00 89.50 85 PHE A O 1
ATOM 665 N N . ASP A 1 86 ? -6.441 -4.263 -4.998 1.00 89.44 86 ASP A N 1
ATOM 666 C CA . ASP A 1 86 ? -7.860 -4.360 -4.680 1.00 89.44 86 ASP A CA 1
ATOM 667 C C . ASP A 1 86 ? -8.083 -4.822 -3.226 1.00 89.44 86 ASP A C 1
ATOM 669 O O . ASP A 1 86 ? -8.899 -4.233 -2.514 1.00 89.44 86 ASP A O 1
ATOM 673 N N . ARG A 1 87 ? -7.315 -5.806 -2.742 1.00 92.94 87 ARG A N 1
ATOM 674 C CA . ARG A 1 87 ? -7.367 -6.225 -1.335 1.00 92.94 87 ARG A CA 1
ATOM 675 C C . ARG A 1 87 ? -6.972 -5.098 -0.386 1.00 92.94 87 ARG A C 1
ATOM 677 O O . ARG A 1 87 ? -7.714 -4.836 0.555 1.00 92.94 87 ARG A O 1
ATOM 684 N N . PHE A 1 88 ? -5.874 -4.399 -0.666 1.00 92.69 88 PHE A N 1
ATOM 685 C CA . PHE A 1 88 ? -5.434 -3.233 0.101 1.00 92.69 88 PHE A CA 1
ATOM 686 C C . PHE A 1 88 ? -6.540 -2.181 0.194 1.00 92.69 88 PHE A C 1
ATOM 688 O O . PHE A 1 88 ? -6.869 -1.717 1.282 1.00 92.69 88 PHE A O 1
ATOM 695 N N . GLN A 1 89 ? -7.177 -1.852 -0.934 1.00 91.38 89 GLN A N 1
ATOM 696 C CA . GLN A 1 89 ? -8.288 -0.905 -0.948 1.00 91.38 89 GLN A CA 1
ATOM 697 C C . GLN A 1 89 ? -9.452 -1.373 -0.063 1.00 91.38 89 GLN A C 1
ATOM 699 O O . GLN A 1 89 ? -10.034 -0.557 0.647 1.00 91.38 89 GLN A O 1
ATOM 704 N N . ARG A 1 90 ? -9.807 -2.664 -0.096 1.00 92.00 90 ARG A N 1
ATOM 705 C CA . ARG A 1 90 ? -10.878 -3.212 0.751 1.00 92.00 90 ARG A CA 1
ATOM 706 C C . ARG A 1 90 ? -10.522 -3.172 2.232 1.00 92.00 90 ARG A C 1
ATOM 708 O O . ARG A 1 90 ? -11.380 -2.793 3.017 1.00 92.00 90 ARG A O 1
ATOM 715 N N . GLU A 1 91 ? -9.306 -3.564 2.603 1.00 93.56 91 GLU A N 1
ATOM 716 C CA . GLU A 1 91 ? -8.847 -3.562 3.999 1.00 93.56 91 GLU A CA 1
ATOM 717 C C . GLU A 1 91 ? -8.860 -2.132 4.563 1.00 93.56 91 GLU A C 1
ATOM 719 O O . GLU A 1 91 ? -9.483 -1.879 5.592 1.00 93.56 91 GLU A O 1
ATOM 724 N N . VAL A 1 92 ? -8.329 -1.159 3.813 1.00 88.88 92 VAL A N 1
ATOM 725 C CA . VAL A 1 92 ? -8.381 0.257 4.209 1.00 88.88 92 VAL A CA 1
ATOM 726 C C . VAL A 1 92 ? -9.819 0.796 4.259 1.00 88.88 92 VAL A C 1
ATOM 728 O O . VAL A 1 92 ? -10.160 1.553 5.164 1.00 88.88 92 VAL A O 1
ATOM 731 N N . ALA A 1 93 ? -10.690 0.412 3.320 1.00 88.31 93 ALA A N 1
ATOM 732 C CA . ALA A 1 93 ? -12.085 0.864 3.301 1.00 88.31 93 ALA A CA 1
ATOM 733 C C . ALA A 1 93 ? -12.961 0.230 4.395 1.00 88.31 93 ALA A C 1
ATOM 735 O O . ALA A 1 93 ? -14.002 0.788 4.716 1.00 88.31 93 ALA A O 1
ATOM 736 N N . GLN A 1 94 ? -12.588 -0.935 4.929 1.00 87.06 94 GLN A N 1
ATOM 737 C CA . GLN A 1 94 ? -13.268 -1.551 6.076 1.00 87.06 94 GLN A CA 1
ATOM 738 C C . GLN A 1 94 ? -12.876 -0.908 7.404 1.00 87.06 94 GLN A C 1
ATOM 740 O O . GLN A 1 94 ? -13.622 -1.013 8.376 1.00 87.06 94 GLN A O 1
ATOM 745 N N . TRP A 1 95 ? -11.698 -0.292 7.447 1.00 80.50 95 TRP A N 1
ATOM 746 C CA . TRP A 1 95 ? -11.220 0.446 8.604 1.00 80.50 95 TRP A CA 1
ATOM 747 C C . TRP A 1 95 ? -11.889 1.829 8.746 1.00 80.50 95 TRP A C 1
ATOM 749 O O . TRP A 1 95 ? -12.145 2.254 9.871 1.00 80.50 95 TRP A O 1
ATOM 759 N N . PHE A 1 96 ? -12.179 2.497 7.621 1.00 60.47 96 PHE A N 1
ATOM 760 C CA . PHE A 1 96 ? -12.832 3.817 7.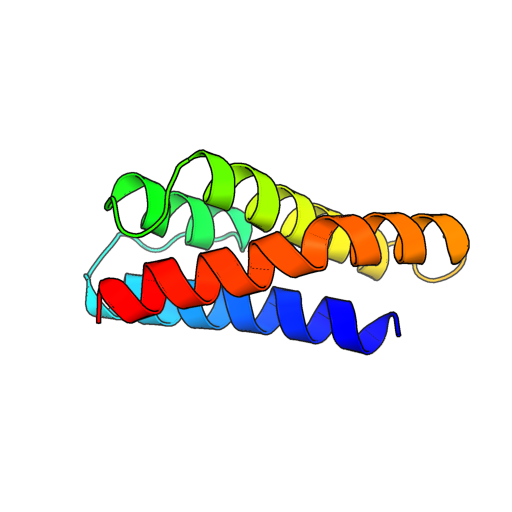548 1.00 60.47 96 PHE A CA 1
ATOM 761 C C . PHE A 1 96 ? -14.319 3.778 7.943 1.00 60.47 96 PHE A C 1
ATOM 763 O O . PHE A 1 96 ? -14.779 4.747 8.593 1.00 60.47 96 PHE A O 1
#

Sequence (96 aa):
MERTLMNVIQSCVDLAQHVRASEGLSPSGMSKEEIEALANAGIISEETEDRIAEAVGFRNVLAHRYGDIDHDVVYGVLQENLHWFDRFQREVAQWF

pLDDT: mean 82.52, std 9.66, range [58.44, 94.75]

Secondary structure (DSSP, 8-state):
-HHHHHHHHHHHHHHHHHHHHHTTPPP-SSHHHHHHHHHHTTSS-HHHHHHHHHHHHHHHHHHHSTTT--HHHHHHHHHHHHHHHHHHHHHHHHH-

Foldseek 3Di:
DLVVLLVLLVVLLVLLVVVCVVVVHDDDPDSLVSLVSCCVVVLAPPVLSVLSSVSSVVSVVCVVPVPPDDVVVVVVSCVVNVVSSVRSVVSNVVVD

Organism: NCBI:txid797114

InterPro domains:
  IPR008201 Ribonuclease HepT-like [PF01934] (2-90)
  IPR037038 tRNA nuclease HepT-like superfamily [G3DSA:1.20.120.580] (1-96)
  IPR052379 Type VII TA system RNase [PTHR33397] (2-93)

Radius of gyration: 13.39 Å; chains: 1; bounding box: 30×22×35 Å